Protein AF-A0A383BKT3-F1 (afdb_monomer)

Solvent-accessible surface area (backbone atoms only — not comparable to full-atom values): 8960 Å² total; per-residue (Å²): 71,68,54,2,50,54,56,40,49,58,47,40,41,50,75,77,66,47,74,35,75,92,31,66,68,59,43,48,51,52,50,46,55,51,48,43,38,51,48,29,41,54,40,47,46,27,44,77,72,67,66,41,50,72,64,59,39,36,56,52,48,37,77,72,51,81,51,56,65,73,58,39,47,56,52,52,56,48,42,73,78,39,74,64,60,56,34,42,33,44,56,27,21,52,52,54,51,52,52,49,53,50,45,46,68,75,41,49,91,75,50,52,72,67,61,53,50,47,62,62,54,76,74,48,87,52,61,67,68,60,52,52,51,54,52,51,52,52,52,35,58,74,75,56,69,79,74,80,86,77,81,87,83,81,84,85,135

Mean predicted aligned error: 6.1 Å

Radius of gyration: 20.83 Å; Cα contacts (8 Å, |Δi|>4): 124; chains: 1; bounding box: 43×23×81 Å

Sequence (157 aa):
FTEGWALYAERIAKTDMGLYDDDPLGDLGRLQAEMFRAVRLVVDTGLHAKRWSREQSIDYMVSKTGMTEAEVTREIERYVVWPGQATGYKTGQLAILNLRAMAEAELGEDFDLREFHELVLMNGAMPLALLGEEVSHWINRKIGREHSAQLTKGGSG

Nearest PDB structures (foldseek):
  3o0y-assembly1_A  TM=9.856E-01  e=2.261E-10  Colwellia psychrerythraea 34H
  3o0y-assembly2_B  TM=9.916E-01  e=7.693E-10  Colwellia psychrerythraea 34H
  3u24-assembly1_A  TM=9.462E-01  e=1.761E-03  Shewanella oneidensis MR-1

pLDDT: mean 91.67, std 13.22, range [40.06, 98.38]

Foldseek 3Di:
DVLLVVLLVLVCCVPVVVVCVVPVVVVVVNVLVVQLLVLLVVLLCCVPPVVHDLVNSLVSSCVGRVDDSVVSSVVSVVSNVP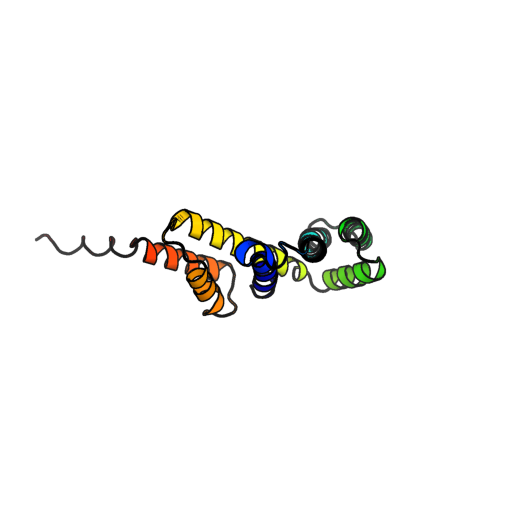RPPSNCNNVSNVLLVVLLVVLCVLCPVNDDPVVSVCQQPVVHDDDSVVSSVSSVVVSCVNVVVPPDPPPPPDDDD

InterPro domains:
  IPR010281 Protein of unknown function DUF885 [PF05960] (1-135)
  IPR010281 Protein of unknown function DUF885 [PTHR33361] (1-145)

Structure (mmCIF, N/CA/C/O backbone):
data_AF-A0A383BKT3-F1
#
_entry.id   AF-A0A383BKT3-F1
#
loop_
_atom_site.group_PDB
_atom_site.id
_atom_site.type_symbol
_atom_site.label_atom_id
_atom_site.label_alt_id
_atom_site.label_comp_id
_atom_site.label_asym_id
_atom_site.label_entity_id
_atom_site.label_seq_id
_atom_site.pdbx_PDB_ins_code
_atom_site.Cartn_x
_atom_site.Cartn_y
_atom_site.Cartn_z
_atom_site.occupancy
_atom_site.B_iso_or_equiv
_atom_site.auth_seq_id
_atom_site.auth_comp_id
_atom_site.auth_asym_id
_atom_site.auth_atom_id
_atom_site.pdbx_PDB_model_num
ATOM 1 N N . PHE A 1 1 ? 3.801 5.820 3.402 1.00 89.12 1 PHE A N 1
ATOM 2 C CA . PHE A 1 1 ? 2.459 6.175 3.894 1.00 89.12 1 PHE A CA 1
ATOM 3 C C . PHE A 1 1 ? 1.560 6.628 2.754 1.00 89.12 1 PHE A C 1
ATOM 5 O O . PHE A 1 1 ? 0.731 5.834 2.345 1.00 89.12 1 PHE A O 1
ATOM 12 N N . THR A 1 2 ? 1.774 7.817 2.175 1.00 92.31 2 THR A N 1
ATOM 13 C CA . THR A 1 2 ? 0.863 8.451 1.197 1.00 92.31 2 THR A CA 1
ATOM 14 C C . THR A 1 2 ? 0.455 7.540 0.038 1.00 92.31 2 THR A C 1
ATOM 16 O O . THR A 1 2 ? -0.728 7.306 -0.177 1.00 92.31 2 THR A O 1
ATOM 19 N N . GLU A 1 3 ? 1.431 6.949 -0.652 1.00 93.69 3 GLU A N 1
ATOM 20 C CA . GLU A 1 3 ? 1.168 6.045 -1.781 1.00 93.69 3 GLU A CA 1
ATOM 21 C C . GLU A 1 3 ? 0.479 4.739 -1.360 1.00 93.69 3 GLU A C 1
ATOM 23 O O . GLU A 1 3 ? -0.325 4.173 -2.097 1.00 93.69 3 GLU A O 1
ATOM 28 N N . GLY A 1 4 ? 0.770 4.270 -0.146 1.00 94.31 4 GLY A N 1
ATOM 29 C CA . GLY A 1 4 ? 0.115 3.103 0.436 1.00 94.31 4 GLY A CA 1
ATOM 30 C C . GLY A 1 4 ? -1.342 3.368 0.794 1.00 94.31 4 GLY A C 1
ATOM 31 O O . GLY A 1 4 ? -2.182 2.505 0.560 1.00 94.31 4 GLY A O 1
ATOM 32 N N . TRP A 1 5 ? -1.642 4.564 1.310 1.00 96.38 5 TRP A N 1
ATOM 33 C CA . TRP A 1 5 ? -3.008 5.002 1.582 1.00 96.38 5 TRP A CA 1
ATOM 34 C C . TRP A 1 5 ? -3.833 5.092 0.296 1.00 96.38 5 TRP A C 1
ATOM 36 O O . TRP A 1 5 ? -4.935 4.558 0.253 1.00 96.38 5 TRP A O 1
ATOM 46 N N . ALA A 1 6 ? -3.288 5.689 -0.769 1.00 95.00 6 ALA A N 1
ATOM 47 C CA . ALA A 1 6 ? -3.981 5.774 -2.055 1.00 95.00 6 ALA A CA 1
ATOM 48 C C . ALA A 1 6 ? -4.359 4.380 -2.593 1.00 95.00 6 ALA A C 1
ATOM 50 O O . ALA A 1 6 ? -5.520 4.128 -2.910 1.00 95.00 6 ALA A O 1
ATOM 51 N N . LEU A 1 7 ? -3.411 3.438 -2.588 1.00 95.31 7 LEU A N 1
ATOM 52 C CA . LEU A 1 7 ? -3.658 2.067 -3.046 1.00 95.31 7 LEU A CA 1
ATOM 53 C C . LEU A 1 7 ? -4.601 1.294 -2.098 1.00 95.31 7 LEU A C 1
ATOM 55 O O . LEU A 1 7 ? -5.343 0.406 -2.516 1.00 95.31 7 LEU A O 1
ATOM 59 N N . TYR A 1 8 ? -4.592 1.611 -0.801 1.00 96.94 8 TYR A N 1
ATOM 60 C CA . TYR A 1 8 ? -5.547 1.070 0.171 1.00 96.94 8 TYR A CA 1
ATOM 61 C C . TYR A 1 8 ? -6.969 1.584 -0.099 1.00 96.94 8 TYR A C 1
ATOM 63 O O . TYR A 1 8 ? -7.906 0.788 -0.097 1.00 96.94 8 TYR A O 1
ATOM 71 N N . ALA A 1 9 ? -7.122 2.868 -0.428 1.00 95.81 9 ALA A N 1
ATOM 72 C CA .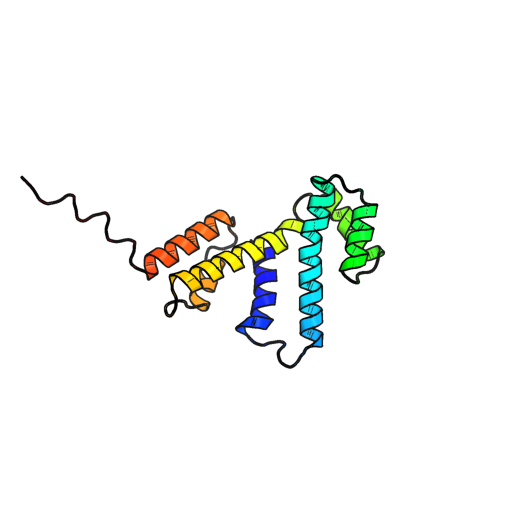 ALA A 1 9 ? -8.401 3.464 -0.803 1.00 95.81 9 ALA A CA 1
ATOM 73 C C . ALA A 1 9 ? -8.984 2.849 -2.089 1.00 95.81 9 ALA A C 1
ATOM 75 O O . ALA A 1 9 ? -10.186 2.599 -2.148 1.00 95.81 9 ALA A O 1
ATOM 76 N N . GLU A 1 10 ? -8.149 2.508 -3.081 1.00 94.88 10 GLU A N 1
ATOM 77 C CA . GLU A 1 10 ? -8.598 1.758 -4.269 1.00 94.88 10 GLU A CA 1
ATOM 78 C C . GLU A 1 10 ? -9.228 0.406 -3.889 1.00 94.88 10 GLU A C 1
ATOM 80 O O . GLU A 1 10 ? -10.236 0.006 -4.471 1.00 94.88 10 GLU A O 1
ATOM 85 N N . ARG A 1 11 ? -8.675 -0.293 -2.886 1.00 94.12 11 ARG A N 1
ATOM 86 C CA . ARG A 1 11 ? -9.268 -1.539 -2.374 1.00 94.12 11 ARG A CA 1
ATOM 87 C C . ARG A 1 11 ? -10.595 -1.272 -1.668 1.00 94.12 11 ARG A C 1
ATOM 89 O O . ARG A 1 11 ? -11.542 -1.992 -1.953 1.00 94.12 11 ARG A O 1
ATOM 96 N N . ILE A 1 12 ? -10.675 -0.249 -0.812 1.00 95.88 12 ILE A N 1
ATOM 97 C CA . ILE A 1 12 ? -11.912 0.128 -0.097 1.00 95.88 12 ILE A CA 1
ATOM 98 C C . ILE A 1 12 ? -13.058 0.370 -1.074 1.00 95.88 12 ILE A C 1
ATOM 100 O O . ILE A 1 12 ? -14.156 -0.144 -0.864 1.00 95.88 12 ILE A O 1
ATOM 104 N N . ALA A 1 13 ? -12.790 1.107 -2.158 1.00 94.88 13 ALA A N 1
ATOM 105 C CA . ALA A 1 13 ? -13.774 1.359 -3.205 1.00 94.88 13 ALA A CA 1
ATOM 106 C C . ALA A 1 13 ? -14.417 0.050 -3.691 1.00 94.88 13 ALA A C 1
ATOM 108 O O . ALA A 1 13 ? -15.635 -0.017 -3.843 1.00 94.88 13 ALA A O 1
ATOM 109 N N . LYS A 1 14 ? -13.622 -1.016 -3.855 1.00 94.75 14 LYS A N 1
ATOM 110 C CA . LYS A 1 14 ? -14.144 -2.342 -4.193 1.00 94.75 14 LYS A CA 1
ATOM 111 C C . LYS A 1 14 ? -14.789 -3.063 -3.007 1.00 94.75 14 LYS A C 1
ATOM 113 O O . LYS A 1 14 ? -15.892 -3.568 -3.160 1.00 94.75 14 LYS A O 1
ATOM 118 N N . THR A 1 15 ? -14.100 -3.187 -1.874 1.00 93.44 15 THR A N 1
ATOM 119 C CA . THR A 1 15 ? -14.471 -4.147 -0.819 1.00 93.44 15 THR A CA 1
ATOM 120 C C . THR A 1 15 ? -15.502 -3.634 0.170 1.00 93.44 15 THR A C 1
ATOM 122 O O . THR A 1 15 ? -16.303 -4.421 0.656 1.00 93.44 15 THR A O 1
ATOM 125 N N . ASP A 1 16 ? -15.461 -2.346 0.495 1.00 93.81 16 ASP A N 1
ATOM 126 C CA . ASP A 1 16 ? -16.266 -1.767 1.575 1.00 93.81 16 ASP A CA 1
ATOM 127 C C . ASP A 1 16 ? -17.392 -0.877 1.035 1.00 93.81 16 ASP A C 1
ATOM 129 O O . ASP A 1 16 ? -18.401 -0.674 1.704 1.00 93.81 16 ASP A O 1
ATOM 133 N N . MET A 1 17 ? -17.225 -0.343 -0.179 1.00 95.38 17 MET A N 1
ATOM 134 C CA . MET A 1 17 ? -18.191 0.562 -0.807 1.00 95.38 17 MET A CA 1
ATOM 135 C C . MET A 1 17 ? -18.948 -0.059 -1.991 1.00 95.38 17 MET A C 1
ATOM 137 O O . MET A 1 17 ? -19.923 0.532 -2.446 1.00 95.38 17 MET A O 1
ATOM 141 N N . GLY A 1 18 ? -18.495 -1.204 -2.519 1.00 95.56 18 GLY A N 1
ATOM 142 C CA . GLY A 1 18 ? -19.157 -1.900 -3.630 1.00 95.56 18 GLY A CA 1
ATOM 143 C C . GLY A 1 18 ? -19.145 -1.152 -4.971 1.00 95.56 18 GLY A C 1
ATOM 144 O O . GLY A 1 18 ? -19.981 -1.423 -5.828 1.00 95.56 18 GLY A O 1
ATOM 145 N N . LEU A 1 19 ? -18.207 -0.215 -5.201 1.00 95.69 19 LEU A N 1
ATOM 146 C CA . LEU A 1 19 ? -18.212 0.658 -6.396 1.00 95.69 19 LEU A CA 1
ATOM 147 C C . LEU A 1 19 ? -18.131 -0.096 -7.729 1.00 95.69 19 LEU A C 1
ATOM 149 O O . LEU A 1 19 ? -18.488 0.464 -8.760 1.00 95.69 19 LEU A O 1
ATOM 153 N N . TYR A 1 20 ? -17.644 -1.335 -7.712 1.00 96.12 20 TYR A N 1
ATOM 154 C CA . TYR A 1 20 ? -17.462 -2.156 -8.908 1.00 96.12 20 TYR A CA 1
ATOM 155 C C . TYR A 1 20 ? -18.305 -3.436 -8.876 1.00 96.12 20 TYR A C 1
ATOM 157 O O . TYR A 1 20 ? -17.920 -4.436 -9.480 1.00 96.12 20 TYR A O 1
ATOM 165 N N . ASP A 1 21 ? -19.392 -3.483 -8.105 1.00 95.25 21 ASP A N 1
ATOM 166 C CA . ASP A 1 21 ? -20.211 -4.701 -8.009 1.00 95.25 21 ASP A CA 1
ATOM 167 C C . ASP A 1 21 ? -20.968 -4.993 -9.311 1.00 95.25 21 ASP A C 1
ATOM 169 O O . ASP A 1 21 ? -21.031 -6.147 -9.731 1.00 95.25 21 ASP A O 1
ATOM 173 N N . ASP A 1 22 ?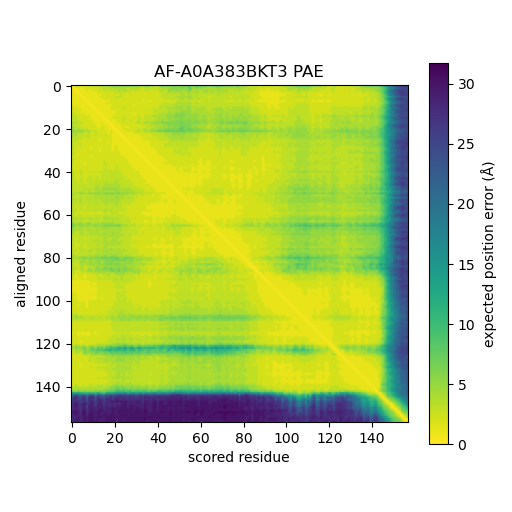 -21.395 -3.943 -10.015 1.00 96.69 22 ASP A N 1
ATOM 174 C CA . ASP A 1 22 ? -22.027 -4.029 -11.338 1.00 96.69 22 ASP A CA 1
ATOM 175 C C . ASP A 1 22 ? -21.074 -3.654 -12.497 1.00 96.69 22 ASP A C 1
ATOM 177 O O . ASP A 1 22 ? -21.497 -3.567 -13.651 1.00 96.69 22 ASP A O 1
ATOM 181 N N . ASP A 1 23 ? -19.781 -3.436 -12.217 1.00 96.50 23 ASP A N 1
ATOM 182 C CA . ASP A 1 23 ? -18.767 -3.040 -13.210 1.00 96.50 23 ASP A CA 1
ATOM 183 C C . ASP A 1 23 ? -17.519 -3.949 -13.174 1.00 96.50 23 ASP A C 1
ATOM 185 O O . ASP A 1 23 ? -16.460 -3.574 -12.653 1.00 96.50 23 ASP A O 1
ATOM 189 N N . PRO A 1 24 ? -17.603 -5.163 -13.751 1.00 95.38 24 PRO A N 1
ATOM 190 C CA . PRO A 1 24 ? -16.485 -6.104 -13.762 1.00 95.38 24 PRO A CA 1
ATOM 191 C C . PRO A 1 24 ? -15.286 -5.618 -14.591 1.00 95.38 24 PRO A C 1
ATOM 193 O O . PRO A 1 24 ? -14.153 -6.016 -14.318 1.00 95.38 24 PRO A O 1
ATOM 196 N N . LEU A 1 25 ? -15.502 -4.766 -15.602 1.00 96.81 25 LEU A N 1
ATOM 197 C CA . LEU A 1 25 ? -14.408 -4.203 -16.399 1.00 96.81 25 LEU A CA 1
ATOM 198 C C . LEU A 1 25 ? -13.667 -3.108 -15.625 1.00 96.81 25 LEU A C 1
ATOM 200 O O . LEU A 1 25 ? -12.437 -3.051 -15.683 1.00 96.81 25 LEU A O 1
ATOM 204 N N . GLY A 1 26 ? -14.386 -2.293 -14.853 1.00 95.81 26 GLY A N 1
ATOM 205 C CA . GLY A 1 26 ? -13.785 -1.367 -13.899 1.00 95.81 26 GLY A CA 1
ATOM 206 C C . GLY A 1 26 ? -12.949 -2.087 -12.838 1.00 95.81 26 GLY A C 1
ATOM 207 O O . GLY A 1 26 ? -11.798 -1.702 -12.607 1.00 95.81 26 GLY A O 1
ATOM 208 N N . ASP A 1 27 ? -13.459 -3.182 -12.254 1.00 96.06 27 ASP A N 1
ATOM 209 C CA . ASP A 1 27 ? -12.689 -3.971 -11.275 1.00 96.06 27 ASP A CA 1
ATOM 210 C C . ASP A 1 27 ? -11.447 -4.615 -11.908 1.00 96.06 27 ASP A C 1
ATOM 212 O O . ASP A 1 27 ? -10.380 -4.652 -11.293 1.00 96.06 27 ASP A O 1
ATOM 216 N N . LEU A 1 28 ? -11.534 -5.056 -13.168 1.00 95.12 28 LEU A N 1
ATOM 217 C CA . LEU A 1 28 ? -10.368 -5.538 -13.911 1.00 95.12 28 LEU A CA 1
ATOM 218 C C . LEU A 1 28 ? -9.298 -4.445 -14.057 1.00 95.12 28 LEU A C 1
ATOM 220 O O . LEU A 1 28 ? -8.116 -4.719 -13.846 1.00 95.12 28 LEU A O 1
ATOM 224 N N . GLY A 1 29 ? -9.695 -3.206 -14.358 1.00 94.75 29 GLY A N 1
ATOM 225 C CA . GLY A 1 29 ? -8.784 -2.058 -14.398 1.00 94.75 29 GLY A CA 1
ATOM 226 C C . GLY A 1 29 ? -8.119 -1.788 -13.043 1.00 94.75 29 GLY A C 1
ATOM 227 O O . GLY A 1 29 ? -6.900 -1.603 -12.974 1.00 94.75 29 GLY A O 1
ATOM 228 N N . ARG A 1 30 ? -8.887 -1.855 -11.947 1.00 95.19 30 ARG A N 1
ATOM 229 C CA . ARG A 1 30 ? -8.362 -1.750 -10.574 1.00 95.19 30 ARG A CA 1
ATOM 230 C C . ARG A 1 30 ? -7.351 -2.862 -10.268 1.00 95.19 30 ARG A C 1
ATOM 232 O O . ARG A 1 30 ? -6.277 -2.593 -9.731 1.00 95.19 30 ARG A O 1
ATOM 239 N N . LEU A 1 31 ? -7.653 -4.107 -10.638 1.00 94.44 31 LEU A N 1
ATOM 240 C CA . LEU A 1 31 ? -6.746 -5.247 -10.468 1.00 94.44 31 LEU A CA 1
ATOM 241 C C . LEU A 1 31 ? -5.470 -5.097 -11.306 1.00 94.44 31 LEU A C 1
ATOM 243 O O . LEU A 1 31 ? -4.381 -5.394 -10.814 1.00 94.44 31 LEU A O 1
ATOM 247 N N . GLN A 1 32 ? -5.570 -4.596 -12.539 1.00 94.56 32 GLN A N 1
ATOM 248 C CA . GLN A 1 32 ? -4.406 -4.300 -13.376 1.00 94.56 32 GLN A CA 1
ATOM 249 C C . GLN A 1 32 ? -3.523 -3.223 -12.729 1.00 94.56 32 GLN A C 1
ATOM 251 O O . GLN A 1 32 ? -2.298 -3.376 -12.656 1.00 94.56 32 GLN A O 1
ATOM 256 N N . ALA A 1 33 ? -4.136 -2.158 -12.204 1.00 93.56 33 ALA A N 1
ATOM 257 C CA . ALA A 1 33 ? -3.437 -1.110 -11.475 1.00 93.56 33 ALA A CA 1
ATOM 258 C C . ALA A 1 33 ? -2.727 -1.662 -10.228 1.00 93.56 33 ALA A C 1
ATOM 260 O O . ALA A 1 33 ? -1.555 -1.341 -10.009 1.00 93.56 33 ALA A O 1
ATOM 261 N N . GLU A 1 34 ? -3.388 -2.521 -9.451 1.00 94.19 34 GLU A N 1
ATOM 262 C CA . GLU A 1 34 ? -2.819 -3.179 -8.274 1.00 94.19 34 GLU A CA 1
ATOM 263 C C . GLU A 1 34 ? -1.658 -4.119 -8.643 1.00 94.19 34 GLU A C 1
ATOM 265 O O . GLU A 1 34 ? -0.598 -4.075 -8.009 1.00 94.19 34 GLU A O 1
ATOM 270 N N . MET A 1 35 ? -1.815 -4.914 -9.705 1.00 95.31 35 MET A N 1
ATOM 271 C CA . MET A 1 35 ? -0.782 -5.808 -10.228 1.00 95.31 35 MET A CA 1
ATOM 272 C C . MET A 1 35 ? 0.470 -5.035 -10.645 1.00 95.31 35 MET A C 1
ATOM 274 O O . MET A 1 35 ? 1.580 -5.438 -10.302 1.00 95.31 35 MET A O 1
ATOM 278 N N . PHE A 1 36 ? 0.317 -3.883 -11.299 1.00 95.56 36 PHE A N 1
ATOM 279 C CA . PHE A 1 36 ? 1.445 -3.017 -11.637 1.00 95.56 36 PHE A CA 1
ATOM 280 C C . PHE A 1 36 ? 2.235 -2.567 -10.394 1.00 95.56 36 PHE A C 1
ATOM 282 O O . PHE A 1 36 ? 3.466 -2.655 -10.378 1.00 95.56 36 PHE A O 1
ATOM 289 N N . ARG A 1 37 ? 1.558 -2.158 -9.307 1.00 96.19 37 ARG A N 1
ATOM 290 C CA . ARG A 1 37 ? 2.237 -1.776 -8.049 1.00 96.19 37 ARG A CA 1
ATOM 291 C C . ARG A 1 37 ? 2.847 -2.979 -7.322 1.00 96.19 37 ARG A C 1
ATOM 293 O O . ARG A 1 37 ? 3.835 -2.809 -6.614 1.00 96.19 37 ARG A O 1
ATOM 300 N N . ALA A 1 38 ? 2.311 -4.185 -7.500 1.00 95.81 38 ALA A N 1
ATOM 301 C CA . ALA A 1 38 ? 2.942 -5.405 -6.999 1.00 95.81 38 ALA A CA 1
ATOM 302 C C . ALA A 1 38 ? 4.219 -5.749 -7.787 1.00 95.81 38 ALA A C 1
ATOM 304 O O . ALA A 1 38 ? 5.256 -6.028 -7.188 1.00 95.81 38 ALA A O 1
ATOM 305 N N . VAL A 1 39 ? 4.183 -5.647 -9.119 1.00 97.19 39 VAL A N 1
ATOM 306 C CA . VAL A 1 39 ? 5.346 -5.870 -9.996 1.00 97.19 39 VAL A CA 1
ATOM 307 C C . VAL A 1 39 ? 6.475 -4.886 -9.688 1.00 97.19 39 VAL A C 1
ATOM 309 O O . VAL A 1 39 ? 7.637 -5.285 -9.714 1.00 97.19 39 VAL A O 1
ATOM 312 N N . ARG A 1 40 ? 6.157 -3.642 -9.300 1.00 96.81 40 ARG A N 1
ATOM 313 C CA . ARG A 1 40 ? 7.144 -2.658 -8.817 1.00 96.81 40 ARG A CA 1
ATOM 314 C C . ARG A 1 40 ? 8.027 -3.178 -7.680 1.00 96.81 40 ARG A C 1
ATOM 316 O O . ARG A 1 40 ? 9.221 -2.904 -7.692 1.00 96.81 40 ARG A O 1
ATOM 323 N N . LEU A 1 41 ? 7.481 -3.955 -6.736 1.00 95.88 41 LEU A N 1
ATOM 324 C CA . LEU A 1 41 ? 8.288 -4.578 -5.676 1.00 95.88 41 LEU A CA 1
ATOM 325 C C . LEU A 1 41 ? 9.319 -5.545 -6.255 1.00 95.88 41 LEU A C 1
ATOM 327 O O . LEU A 1 41 ? 10.475 -5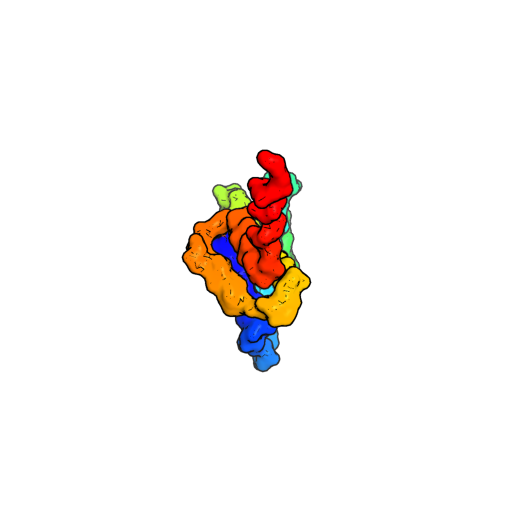.550 -5.833 1.00 95.88 41 LEU A O 1
ATOM 331 N N . VAL A 1 42 ? 8.891 -6.362 -7.217 1.00 97.44 42 VAL A N 1
ATOM 332 C CA . VAL A 1 42 ? 9.733 -7.390 -7.829 1.00 97.44 42 VAL A CA 1
ATOM 333 C C . VAL A 1 42 ? 10.850 -6.761 -8.649 1.00 97.44 42 VAL A C 1
ATOM 335 O O . VAL A 1 42 ? 11.998 -7.148 -8.472 1.00 97.44 42 VAL A O 1
ATOM 338 N N . VAL A 1 43 ? 10.549 -5.785 -9.509 1.00 97.62 43 VAL A N 1
ATOM 339 C CA . VAL A 1 43 ? 11.578 -5.197 -10.381 1.00 97.62 43 VAL A CA 1
ATOM 340 C C . VAL A 1 43 ? 12.542 -4.287 -9.626 1.00 97.62 43 VAL A C 1
ATOM 342 O O . VAL A 1 43 ? 13.733 -4.336 -9.905 1.00 97.62 43 VAL A O 1
ATOM 345 N N . ASP A 1 44 ? 12.083 -3.515 -8.634 1.00 97.50 44 ASP A N 1
ATOM 346 C CA . ASP A 1 44 ? 12.970 -2.645 -7.847 1.00 97.50 44 ASP A CA 1
ATOM 347 C C . ASP A 1 44 ? 13.950 -3.477 -7.003 1.00 97.50 44 ASP A C 1
ATOM 349 O O . ASP A 1 44 ? 15.165 -3.291 -7.077 1.00 97.50 44 ASP A O 1
ATOM 353 N N . THR A 1 45 ? 13.451 -4.494 -6.289 1.00 96.81 45 THR A N 1
ATOM 354 C CA . THR A 1 45 ? 14.326 -5.430 -5.559 1.00 96.81 45 THR A CA 1
ATOM 355 C C . THR A 1 45 ? 15.141 -6.322 -6.499 1.00 96.81 45 THR A C 1
ATOM 357 O O . THR A 1 45 ? 16.273 -6.690 -6.173 1.00 96.81 45 THR A O 1
ATOM 360 N N . GLY A 1 46 ? 14.603 -6.632 -7.680 1.00 97.44 46 GLY A N 1
ATOM 361 C CA . GLY A 1 46 ? 15.289 -7.295 -8.782 1.00 97.44 46 GLY A CA 1
ATOM 362 C C . GLY A 1 46 ? 16.565 -6.551 -9.160 1.00 97.44 46 GLY A C 1
ATOM 363 O O . GLY A 1 46 ? 17.659 -7.100 -9.027 1.00 97.44 46 GLY A O 1
ATOM 364 N N . LEU A 1 47 ? 16.421 -5.282 -9.545 1.00 97.00 47 LEU A N 1
ATOM 365 C CA . LEU A 1 47 ? 17.515 -4.381 -9.910 1.00 97.00 47 LEU A CA 1
ATOM 366 C C . LEU A 1 47 ? 18.520 -4.217 -8.762 1.00 97.00 47 LEU A C 1
ATOM 368 O O . LEU A 1 47 ? 19.713 -4.468 -8.931 1.00 97.00 47 LEU A O 1
ATOM 372 N N . HIS A 1 48 ? 18.037 -3.842 -7.576 1.00 97.44 48 HIS A N 1
ATOM 373 C CA . HIS A 1 48 ? 18.901 -3.278 -6.531 1.00 97.44 48 HIS A CA 1
ATOM 374 C C . HIS A 1 48 ? 19.411 -4.286 -5.500 1.00 97.44 48 HIS A C 1
ATOM 376 O O . HIS A 1 48 ? 20.405 -4.024 -4.826 1.00 97.44 48 HIS A O 1
ATOM 382 N N . ALA A 1 49 ? 18.777 -5.454 -5.379 1.00 96.75 49 ALA A N 1
ATOM 383 C CA . ALA A 1 49 ? 19.187 -6.496 -4.432 1.00 96.75 49 ALA A CA 1
ATOM 384 C C . ALA A 1 49 ? 19.502 -7.837 -5.108 1.00 96.75 49 ALA A C 1
ATOM 386 O O . ALA A 1 49 ? 20.404 -8.553 -4.667 1.00 96.75 49 ALA A O 1
ATOM 387 N N . LYS A 1 50 ? 18.778 -8.198 -6.174 1.00 97.31 50 LYS A N 1
ATOM 388 C CA . LYS A 1 50 ? 18.970 -9.465 -6.903 1.00 97.31 50 LYS A CA 1
ATOM 389 C C . LYS A 1 50 ? 19.857 -9.334 -8.141 1.00 97.31 50 LYS A C 1
ATOM 391 O O . LYS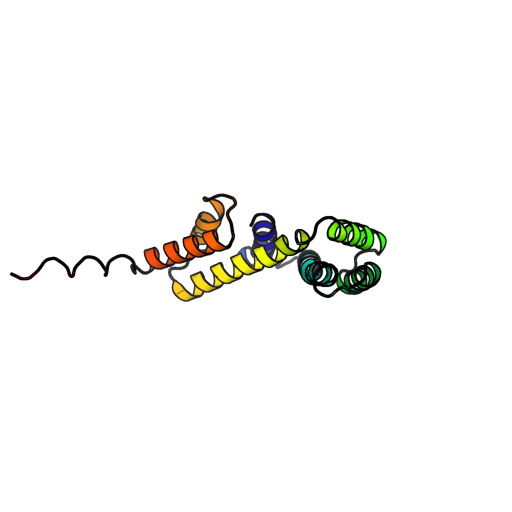 A 1 50 ? 20.125 -10.349 -8.779 1.00 97.31 50 LYS A O 1
ATOM 396 N N . ARG A 1 51 ? 20.365 -8.128 -8.423 1.00 96.50 51 ARG A N 1
ATOM 397 C CA . ARG A 1 51 ? 21.281 -7.821 -9.534 1.00 96.50 51 ARG A CA 1
ATOM 398 C C . ARG A 1 51 ? 20.707 -8.182 -10.907 1.00 96.50 51 ARG A C 1
ATOM 400 O O . ARG A 1 51 ? 21.443 -8.638 -11.780 1.00 96.50 51 ARG A O 1
ATOM 407 N N . TRP A 1 52 ? 19.399 -8.016 -11.089 1.00 98.38 52 TRP A N 1
ATOM 408 C CA . TRP A 1 52 ? 18.790 -8.115 -12.412 1.00 98.38 52 TRP A CA 1
ATOM 409 C C . TRP A 1 52 ? 19.324 -7.009 -13.317 1.00 98.38 52 TRP A C 1
ATOM 411 O O . TRP A 1 52 ? 19.567 -5.888 -12.866 1.00 98.38 52 TRP A O 1
ATOM 421 N N . SER A 1 53 ? 19.480 -7.315 -14.602 1.00 98.06 53 SER A N 1
ATOM 422 C CA . SER A 1 53 ? 19.732 -6.284 -15.601 1.00 98.06 53 SER A CA 1
ATOM 423 C C . SER A 1 53 ? 18.481 -5.430 -15.835 1.00 98.06 53 SER A C 1
ATOM 425 O O . SER A 1 53 ? 17.353 -5.789 -15.463 1.00 98.06 53 SER A O 1
ATOM 427 N N . ARG A 1 54 ? 18.685 -4.289 -16.498 1.00 97.06 54 ARG A N 1
ATOM 428 C CA . ARG A 1 54 ? 17.598 -3.438 -16.991 1.00 97.06 54 ARG A CA 1
ATOM 429 C C . ARG A 1 54 ? 16.653 -4.242 -17.887 1.00 97.06 54 ARG A C 1
ATOM 431 O O . ARG A 1 54 ? 15.445 -4.197 -17.690 1.00 97.06 54 ARG A O 1
ATOM 438 N N . GLU A 1 55 ? 17.205 -5.024 -18.807 1.00 97.94 55 GLU A N 1
ATOM 439 C CA . GLU A 1 55 ? 16.465 -5.815 -19.795 1.00 97.94 55 GLU A CA 1
ATOM 440 C C . GLU A 1 55 ? 15.640 -6.915 -19.118 1.00 97.94 55 GLU A C 1
ATOM 442 O O . GLU A 1 55 ? 14.446 -7.014 -19.372 1.00 97.94 55 GLU A O 1
ATOM 447 N N . GLN A 1 56 ? 16.213 -7.645 -18.151 1.00 98.25 56 GLN A N 1
ATOM 448 C CA . GLN A 1 56 ? 15.468 -8.639 -17.364 1.00 98.25 56 GLN A CA 1
ATOM 449 C C . GLN A 1 56 ? 14.265 -8.020 -16.640 1.00 98.25 56 GLN A C 1
ATOM 451 O O . GLN A 1 56 ? 13.205 -8.637 -16.531 1.00 98.25 56 GLN A O 1
ATOM 456 N N . SER A 1 57 ? 14.426 -6.792 -16.143 1.00 98.06 57 SER A N 1
ATOM 457 C CA . SER A 1 57 ? 13.364 -6.069 -15.444 1.00 98.06 57 SER A CA 1
ATOM 458 C C . SER A 1 57 ? 12.267 -5.589 -16.401 1.00 98.06 57 SER A C 1
ATOM 460 O O . SER A 1 57 ? 11.087 -5.650 -16.046 1.00 98.06 57 SER A O 1
ATOM 462 N N . ILE A 1 58 ? 12.639 -5.163 -17.615 1.00 98.06 58 ILE A N 1
ATOM 463 C CA . ILE A 1 58 ? 11.698 -4.803 -18.687 1.00 98.06 58 ILE A CA 1
ATOM 464 C C . ILE A 1 58 ? 10.896 -6.034 -19.110 1.00 98.06 58 ILE A C 1
ATOM 466 O O . ILE A 1 58 ? 9.667 -6.003 -19.043 1.00 98.06 58 ILE A O 1
ATOM 470 N N . ASP A 1 59 ? 11.575 -7.129 -19.452 1.00 98.00 59 ASP A N 1
ATOM 471 C CA . ASP A 1 59 ? 10.943 -8.375 -19.897 1.00 98.00 59 ASP A CA 1
ATOM 472 C C . ASP A 1 59 ? 9.957 -8.899 -18.849 1.00 98.00 59 ASP A C 1
ATOM 474 O O . ASP A 1 59 ? 8.814 -9.256 -19.159 1.00 98.00 59 ASP A O 1
ATOM 478 N N . TYR A 1 60 ? 10.371 -8.888 -17.576 1.00 98.19 60 TYR A N 1
ATOM 479 C CA . TYR A 1 60 ? 9.504 -9.286 -16.478 1.00 98.19 60 TYR A CA 1
ATOM 480 C C . TYR A 1 60 ? 8.256 -8.405 -16.414 1.00 98.19 60 TYR A C 1
ATOM 482 O O . TYR A 1 60 ? 7.145 -8.934 -16.418 1.00 98.19 60 TYR A O 1
ATOM 490 N N . MET A 1 61 ? 8.408 -7.079 -16.374 1.00 97.81 61 MET A N 1
ATOM 491 C CA . MET A 1 61 ? 7.269 -6.180 -16.205 1.00 97.81 61 MET A CA 1
ATOM 492 C C . MET A 1 61 ? 6.314 -6.221 -17.408 1.00 97.81 61 MET A C 1
ATOM 494 O O . MET A 1 61 ? 5.110 -6.337 -17.186 1.00 97.81 61 MET A O 1
ATOM 498 N N . VAL A 1 62 ? 6.816 -6.250 -18.651 1.00 97.38 62 VAL A N 1
ATOM 499 C CA . VAL A 1 62 ? 5.985 -6.416 -19.863 1.00 97.38 62 VAL A CA 1
ATOM 500 C C . VAL A 1 62 ? 5.151 -7.696 -19.783 1.00 97.38 62 VAL A C 1
ATOM 502 O O . VAL A 1 62 ? 3.940 -7.664 -20.001 1.00 97.38 62 VAL A O 1
ATOM 505 N N . SER A 1 63 ? 5.765 -8.817 -19.385 1.00 96.69 63 SER A N 1
ATOM 506 C CA . SER A 1 63 ? 5.075 -10.113 -19.298 1.00 96.69 63 SER A CA 1
ATOM 507 C C . SER A 1 63 ? 3.974 -10.177 -18.232 1.00 96.69 63 SER A C 1
ATOM 509 O O . SER A 1 63 ? 3.184 -11.124 -18.222 1.00 96.69 63 SER A O 1
ATOM 511 N N . LYS A 1 64 ? 3.939 -9.216 -17.297 1.00 96.44 64 LYS A N 1
ATOM 512 C CA . LYS A 1 64 ? 3.023 -9.231 -16.151 1.00 96.44 64 LYS A CA 1
ATOM 513 C C . LYS A 1 64 ? 1.952 -8.162 -16.205 1.00 96.44 64 LYS A C 1
ATOM 515 O O . LYS A 1 64 ? 0.888 -8.410 -15.666 1.00 96.44 64 LYS A O 1
ATOM 520 N N . THR A 1 65 ? 2.197 -6.995 -16.793 1.00 92.94 65 THR A N 1
ATOM 521 C CA . THR A 1 65 ? 1.313 -5.832 -16.586 1.00 92.94 65 THR A CA 1
ATOM 522 C C . THR A 1 65 ? 0.380 -5.528 -17.755 1.00 92.94 65 THR A C 1
ATOM 524 O O . THR A 1 65 ? -0.569 -4.760 -17.587 1.00 92.94 65 THR A O 1
ATOM 527 N N . GLY A 1 66 ? 0.639 -6.102 -18.934 1.00 90.81 66 GLY A N 1
ATOM 528 C CA . GLY A 1 66 ? -0.066 -5.740 -20.169 1.00 90.81 66 GLY A CA 1
ATOM 529 C C . GLY A 1 66 ? 0.259 -4.325 -20.667 1.00 90.81 66 GLY A C 1
ATOM 530 O O . GLY A 1 66 ? -0.438 -3.814 -21.537 1.00 90.81 66 GLY A O 1
ATOM 531 N N . MET A 1 67 ? 1.289 -3.683 -20.104 1.00 94.69 67 MET A N 1
ATOM 532 C CA . MET A 1 67 ? 1.788 -2.381 -20.548 1.00 94.69 67 MET A CA 1
ATOM 533 C C . MET A 1 67 ? 2.670 -2.532 -21.786 1.00 94.69 67 MET A C 1
ATOM 535 O O . MET A 1 67 ? 3.268 -3.585 -22.020 1.00 94.69 67 MET A O 1
ATOM 539 N N . THR A 1 68 ? 2.795 -1.456 -22.559 1.00 96.56 68 THR A N 1
ATOM 540 C CA . THR A 1 68 ? 3.698 -1.438 -23.712 1.00 96.56 68 THR A CA 1
ATOM 541 C C . THR A 1 68 ? 5.158 -1.431 -23.264 1.00 96.56 68 THR A C 1
ATOM 543 O O . THR A 1 68 ? 5.501 -0.884 -22.213 1.00 96.56 68 THR A O 1
ATOM 546 N N . GLU A 1 69 ? 6.047 -1.978 -24.094 1.00 97.06 69 GLU A N 1
ATOM 547 C CA . GLU A 1 69 ? 7.491 -1.963 -23.832 1.00 97.06 69 GLU A CA 1
ATOM 548 C C . GLU A 1 69 ? 8.001 -0.537 -23.584 1.00 97.06 69 GLU A C 1
ATOM 550 O O . GLU A 1 69 ? 8.706 -0.297 -22.611 1.00 97.06 69 GLU A O 1
ATOM 555 N N . ALA A 1 70 ? 7.549 0.440 -24.376 1.00 97.69 70 ALA A N 1
ATOM 556 C CA . ALA A 1 70 ? 7.949 1.835 -24.222 1.00 97.69 70 ALA A CA 1
ATOM 557 C C . ALA A 1 70 ? 7.539 2.446 -22.866 1.00 97.69 70 ALA A C 1
ATOM 559 O O . ALA A 1 70 ? 8.273 3.266 -22.316 1.00 97.69 70 ALA A O 1
ATOM 560 N N . GLU A 1 71 ? 6.374 2.084 -22.319 1.00 96.44 71 GLU A N 1
ATOM 561 C CA . GLU A 1 71 ? 5.957 2.520 -20.980 1.00 96.44 71 GLU A CA 1
ATOM 562 C C . GLU A 1 71 ? 6.781 1.845 -19.890 1.00 96.44 71 GLU A C 1
ATOM 564 O O . GLU A 1 71 ? 7.265 2.519 -18.979 1.00 96.44 71 GLU A O 1
ATOM 569 N N . VAL A 1 72 ? 6.983 0.532 -20.011 1.00 97.44 72 VAL A N 1
ATOM 570 C CA . VAL A 1 72 ? 7.780 -0.249 -19.064 1.00 97.44 72 VAL A CA 1
ATOM 571 C C . VAL A 1 72 ? 9.223 0.238 -19.032 1.00 97.44 72 VAL A C 1
ATOM 573 O O . VAL A 1 72 ? 9.767 0.443 -17.952 1.00 97.44 72 VAL A O 1
ATOM 576 N N . THR A 1 73 ? 9.842 0.488 -20.185 1.00 97.75 73 THR A N 1
ATOM 577 C CA . THR A 1 73 ? 11.208 1.009 -20.264 1.00 97.75 73 THR A CA 1
ATOM 578 C C . THR A 1 73 ? 11.363 2.307 -19.475 1.00 97.75 73 THR A C 1
ATOM 580 O O . THR A 1 73 ? 12.282 2.408 -18.663 1.00 97.75 73 THR A O 1
ATOM 583 N N . ARG A 1 74 ? 10.439 3.265 -19.638 1.00 97.25 74 ARG A N 1
ATOM 584 C CA . ARG A 1 74 ? 10.465 4.534 -18.888 1.00 97.25 74 ARG A CA 1
ATOM 585 C C . ARG A 1 74 ? 10.355 4.311 -17.379 1.00 97.25 74 ARG A C 1
ATOM 587 O O . ARG A 1 74 ? 11.041 4.973 -16.603 1.00 97.25 74 ARG A O 1
ATOM 594 N N . GLU A 1 75 ? 9.504 3.380 -16.955 1.00 96.88 75 GLU A N 1
ATOM 595 C CA . GLU A 1 75 ? 9.351 3.029 -15.543 1.00 96.88 75 GLU A CA 1
ATOM 596 C C . GLU A 1 75 ? 10.618 2.378 -14.972 1.00 96.88 75 GLU A C 1
ATOM 598 O O . GLU A 1 75 ? 11.097 2.809 -13.925 1.00 96.88 75 GLU A O 1
ATOM 603 N N . ILE A 1 76 ? 11.202 1.402 -15.673 1.00 97.50 76 ILE A N 1
ATOM 604 C CA . ILE A 1 76 ? 12.435 0.729 -15.244 1.00 97.50 76 ILE A CA 1
ATOM 605 C C . ILE A 1 76 ? 13.598 1.718 -15.153 1.00 97.50 76 ILE A C 1
ATOM 607 O O . ILE A 1 76 ? 14.310 1.728 -14.151 1.00 97.50 76 ILE A O 1
ATOM 611 N N . GLU A 1 77 ? 13.777 2.588 -16.146 1.00 96.31 77 GLU A N 1
ATOM 612 C CA . GLU A 1 77 ? 14.833 3.609 -16.125 1.00 96.31 77 GLU A CA 1
ATOM 613 C C . GLU A 1 77 ? 14.680 4.578 -14.951 1.00 96.31 77 GLU A C 1
ATOM 615 O O . GLU A 1 77 ? 15.670 4.955 -14.321 1.00 96.31 77 GLU A O 1
ATOM 620 N N . ARG A 1 78 ? 13.440 4.916 -14.583 1.00 96.75 78 ARG A N 1
ATOM 621 C CA . ARG A 1 78 ? 13.174 5.686 -13.368 1.00 96.75 78 ARG A CA 1
ATOM 622 C C . ARG A 1 78 ? 13.601 4.928 -12.108 1.00 96.75 78 ARG A C 1
ATOM 624 O O . ARG A 1 78 ? 14.193 5.533 -11.218 1.00 96.75 78 ARG A O 1
ATOM 631 N N . TYR A 1 79 ? 13.329 3.627 -12.017 1.00 96.12 79 TYR A N 1
ATOM 632 C CA . TYR A 1 79 ? 13.705 2.828 -10.842 1.00 96.12 79 TYR A CA 1
ATOM 633 C C . TYR A 1 79 ? 15.218 2.651 -10.717 1.00 96.12 79 TYR A C 1
ATOM 635 O O . TYR A 1 79 ? 15.725 2.564 -9.602 1.00 96.12 79 TYR A O 1
ATOM 643 N N . VAL A 1 80 ? 15.954 2.656 -11.834 1.00 94.19 80 VAL A N 1
ATOM 644 C CA . VAL A 1 80 ? 17.426 2.627 -11.830 1.00 94.19 80 VAL A CA 1
ATOM 645 C C . VAL A 1 80 ? 18.005 3.844 -11.101 1.00 94.19 80 VAL A C 1
ATOM 647 O O . VAL A 1 80 ? 18.946 3.689 -10.326 1.00 94.19 80 VAL A O 1
ATOM 650 N N . VAL A 1 81 ? 17.444 5.040 -11.311 1.00 94.81 81 VAL A N 1
ATOM 651 C CA . VAL A 1 81 ? 17.953 6.287 -10.704 1.00 94.81 81 VAL A CA 1
ATOM 652 C C . VAL A 1 81 ? 17.328 6.623 -9.347 1.00 94.81 81 VAL A C 1
ATOM 654 O O . VAL A 1 81 ? 17.867 7.460 -8.625 1.00 94.81 81 VAL A O 1
ATOM 657 N N . TRP A 1 82 ? 16.213 5.982 -8.981 1.00 93.38 82 TRP A N 1
ATOM 658 C CA . TRP A 1 82 ? 15.512 6.222 -7.716 1.00 93.38 82 TRP A CA 1
ATOM 659 C C . TRP A 1 82 ? 15.196 4.914 -6.968 1.00 93.38 82 TRP A C 1
ATOM 661 O O . TRP A 1 82 ? 14.033 4.502 -6.897 1.00 93.38 82 TRP A O 1
ATOM 671 N N . PRO A 1 83 ? 16.219 4.258 -6.389 1.00 93.19 83 PRO A N 1
ATOM 672 C CA . PRO A 1 83 ? 16.059 2.965 -5.730 1.00 93.19 83 PRO A CA 1
ATOM 673 C C . PRO A 1 83 ? 15.077 3.035 -4.557 1.00 93.19 83 PRO A C 1
ATOM 675 O O . PRO A 1 83 ? 15.126 3.954 -3.735 1.00 93.19 83 PRO A O 1
ATOM 678 N N . GLY A 1 84 ? 14.188 2.045 -4.464 1.00 89.31 84 GLY A N 1
ATOM 679 C CA . GLY A 1 84 ? 13.269 1.866 -3.342 1.00 89.31 84 GLY A CA 1
ATOM 680 C C . GLY A 1 84 ? 11.976 2.678 -3.432 1.00 89.31 84 GLY A C 1
ATOM 681 O O . GLY A 1 84 ? 10.995 2.307 -2.783 1.00 89.31 84 GLY A O 1
ATOM 682 N N . GLN A 1 85 ? 11.900 3.730 -4.258 1.00 91.75 85 GLN A N 1
ATOM 683 C CA . GLN A 1 85 ? 10.689 4.558 -4.375 1.00 91.75 85 GLN A CA 1
ATOM 684 C C . GLN A 1 85 ? 9.481 3.729 -4.826 1.00 91.75 85 GLN A C 1
ATOM 686 O O . GLN A 1 85 ? 8.399 3.823 -4.239 1.00 91.75 85 GLN A O 1
ATOM 691 N N . ALA A 1 86 ? 9.686 2.854 -5.812 1.00 88.19 86 ALA A N 1
ATOM 692 C CA . ALA A 1 86 ? 8.636 2.024 -6.390 1.00 88.19 86 ALA A CA 1
ATOM 693 C C . ALA A 1 86 ? 8.037 1.038 -5.370 1.00 88.19 86 ALA A C 1
ATOM 695 O O . ALA A 1 86 ? 6.875 0.639 -5.489 1.00 88.19 86 ALA A O 1
ATOM 696 N N . THR A 1 87 ? 8.796 0.686 -4.327 1.00 89.88 87 THR A N 1
ATOM 697 C CA . THR A 1 87 ? 8.351 -0.242 -3.280 1.00 89.88 87 THR A CA 1
ATOM 698 C C . THR A 1 87 ? 7.376 0.386 -2.285 1.00 89.88 87 THR A C 1
ATOM 700 O O . THR A 1 87 ? 6.583 -0.329 -1.665 1.00 89.88 87 THR A O 1
ATOM 703 N N . GLY A 1 88 ? 7.370 1.719 -2.158 1.00 88.19 88 GLY A N 1
ATOM 704 C CA . GLY A 1 88 ? 6.589 2.437 -1.147 1.00 88.19 88 GLY A CA 1
ATOM 705 C C . GLY A 1 88 ? 5.070 2.291 -1.297 1.00 88.19 88 GLY A C 1
ATOM 706 O O . GLY A 1 88 ? 4.349 2.348 -0.300 1.00 88.19 88 GLY A O 1
ATOM 707 N N . TYR A 1 89 ? 4.588 2.047 -2.520 1.00 93.38 89 TYR A N 1
ATOM 708 C CA . TYR A 1 89 ? 3.168 1.848 -2.828 1.00 93.38 89 TYR A CA 1
ATOM 709 C C . TYR A 1 89 ? 2.627 0.598 -2.131 1.00 93.38 89 TYR A C 1
ATOM 711 O O . TYR A 1 89 ? 1.799 0.673 -1.223 1.00 93.38 89 TYR A O 1
ATOM 719 N N . LYS A 1 90 ? 3.124 -0.577 -2.534 1.00 94.19 90 LYS A N 1
ATOM 720 C CA . LYS A 1 90 ? 2.566 -1.851 -2.079 1.00 94.19 90 LYS A CA 1
ATOM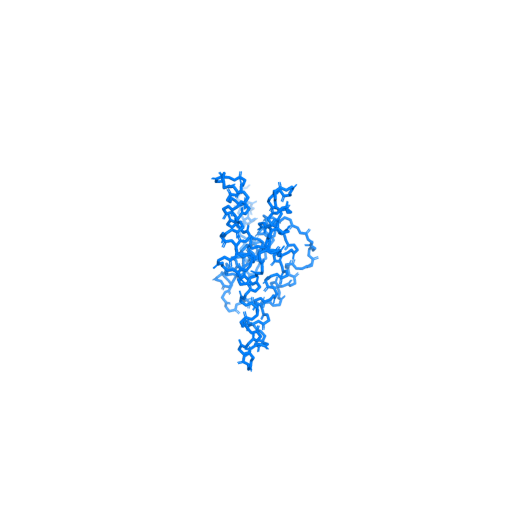 721 C C . LYS A 1 90 ? 2.992 -2.193 -0.652 1.00 94.19 90 LYS A C 1
ATOM 723 O O . LYS A 1 90 ? 2.175 -2.729 0.086 1.00 94.19 90 LYS A O 1
ATOM 728 N N . THR A 1 91 ? 4.203 -1.822 -0.220 1.00 94.69 91 THR A N 1
ATOM 729 C CA . THR A 1 91 ? 4.598 -1.982 1.195 1.00 94.69 91 THR A CA 1
ATOM 730 C C . THR A 1 91 ? 3.730 -1.133 2.123 1.00 94.69 91 THR A C 1
ATOM 732 O O . THR A 1 91 ? 3.267 -1.632 3.145 1.00 94.69 91 THR A O 1
ATOM 735 N N . GLY A 1 92 ? 3.435 0.116 1.744 1.00 95.94 92 GLY A N 1
ATOM 736 C CA . GLY A 1 92 ? 2.529 0.978 2.497 1.00 95.94 92 GLY A CA 1
ATOM 737 C C . GLY A 1 92 ? 1.106 0.426 2.559 1.00 95.94 92 GLY A C 1
ATOM 738 O O . GLY A 1 92 ? 0.523 0.388 3.638 1.00 95.94 92 GLY A O 1
ATOM 739 N N . GLN A 1 93 ? 0.568 -0.047 1.430 1.00 97.31 93 GLN A N 1
ATOM 740 C CA . GLN A 1 93 ? -0.765 -0.653 1.395 1.00 97.31 93 GLN A CA 1
ATOM 741 C C . GLN A 1 93 ? -0.835 -1.899 2.284 1.00 97.31 93 GLN A C 1
ATOM 743 O O . GLN A 1 93 ? -1.743 -2.015 3.100 1.00 97.31 93 GLN A O 1
ATOM 748 N N . LEU A 1 94 ? 0.128 -2.820 2.153 1.00 96.88 94 LEU A N 1
ATOM 749 C CA . LEU A 1 94 ? 0.172 -4.049 2.950 1.00 96.88 94 LEU A CA 1
ATOM 750 C C . LEU A 1 94 ? 0.285 -3.751 4.446 1.00 96.88 94 LEU A C 1
ATOM 752 O O . LEU A 1 94 ? -0.383 -4.403 5.239 1.00 96.88 94 LEU A O 1
ATOM 756 N N . ALA A 1 95 ? 1.072 -2.746 4.836 1.00 97.12 95 ALA A N 1
ATOM 757 C CA . ALA A 1 95 ? 1.157 -2.328 6.231 1.00 97.12 95 ALA A CA 1
ATOM 758 C C . ALA A 1 95 ? -0.207 -1.867 6.770 1.00 97.12 95 ALA A C 1
ATOM 760 O O . ALA A 1 95 ? -0.641 -2.356 7.807 1.00 97.12 95 ALA A O 1
ATOM 761 N N . ILE A 1 96 ? -0.918 -0.996 6.045 1.00 97.50 96 ILE A N 1
ATOM 762 C CA . ILE A 1 96 ? -2.249 -0.516 6.460 1.00 97.50 96 ILE A CA 1
ATOM 763 C C . ILE A 1 96 ? -3.259 -1.671 6.517 1.00 97.50 96 ILE A C 1
ATOM 765 O O . ILE A 1 96 ? -4.046 -1.755 7.455 1.00 97.50 96 ILE A O 1
ATOM 769 N N . LEU A 1 97 ? -3.213 -2.593 5.550 1.00 97.50 97 LEU A N 1
ATOM 770 C CA . LEU A 1 97 ? -4.067 -3.784 5.536 1.00 97.50 97 LEU A CA 1
ATOM 771 C C . LEU A 1 97 ? -3.815 -4.700 6.734 1.00 97.50 97 LEU A C 1
ATOM 773 O O . LEU A 1 97 ? -4.770 -5.163 7.348 1.00 97.50 97 LEU A O 1
ATOM 777 N N . ASN A 1 98 ? -2.549 -4.926 7.086 1.00 98.12 98 ASN A N 1
ATOM 778 C CA . ASN A 1 98 ? -2.184 -5.731 8.249 1.00 98.12 98 ASN A CA 1
ATOM 779 C C . ASN A 1 98 ? -2.644 -5.070 9.553 1.00 98.12 98 ASN A C 1
ATOM 781 O O . ASN A 1 98 ? -3.154 -5.754 10.434 1.00 98.12 98 ASN A O 1
ATOM 785 N N . LEU A 1 99 ? -2.511 -3.744 9.664 1.00 98.25 99 LEU A N 1
ATOM 786 C CA . LEU A 1 99 ? -2.995 -2.991 10.823 1.00 98.25 99 LEU A CA 1
ATOM 787 C C . LEU A 1 99 ? -4.521 -3.038 10.941 1.00 98.25 99 LEU A C 1
ATOM 789 O O . LEU A 1 99 ? -5.032 -3.228 12.042 1.00 98.25 99 LEU A O 1
ATOM 793 N N . ARG A 1 100 ? -5.245 -2.932 9.818 1.00 98.25 100 ARG A N 1
ATOM 794 C CA . ARG A 1 100 ? -6.701 -3.116 9.789 1.00 98.25 100 ARG A CA 1
ATOM 795 C C . ARG A 1 100 ? -7.089 -4.521 10.245 1.00 98.25 100 ARG A C 1
ATOM 797 O O . ARG A 1 100 ? -7.920 -4.644 11.129 1.00 98.25 100 ARG A O 1
ATOM 804 N N . ALA A 1 101 ? -6.464 -5.557 9.687 1.00 98.31 101 ALA A N 1
ATOM 805 C CA . ALA A 1 101 ? -6.763 -6.941 10.049 1.00 98.31 101 ALA A CA 1
ATOM 806 C C . ALA A 1 101 ? -6.480 -7.227 11.534 1.00 98.31 101 ALA A C 1
ATOM 808 O O . ALA A 1 101 ? -7.245 -7.926 12.189 1.00 98.31 101 ALA A O 1
ATOM 809 N N . MET A 1 102 ? -5.401 -6.657 12.081 1.00 98.19 102 MET A N 1
ATOM 810 C CA . MET A 1 102 ? -5.090 -6.729 13.510 1.00 98.19 102 MET A CA 1
ATOM 811 C C . MET A 1 102 ? -6.175 -6.054 14.359 1.00 98.19 102 MET A C 1
ATOM 813 O O . MET A 1 102 ? -6.619 -6.629 15.346 1.00 98.19 102 MET A O 1
ATOM 817 N N . ALA A 1 103 ? -6.623 -4.858 13.971 1.00 98.25 103 ALA A N 1
ATOM 818 C CA . ALA A 1 103 ? -7.692 -4.150 14.666 1.00 98.25 103 ALA A CA 1
ATOM 819 C C . ALA A 1 103 ? -9.036 -4.889 14.607 1.00 98.25 103 ALA A C 1
ATOM 821 O O . ALA A 1 103 ? -9.695 -5.016 15.633 1.00 98.25 103 ALA A O 1
ATOM 822 N N . GLU A 1 104 ? -9.417 -5.406 13.436 1.00 97.81 104 GLU A N 1
ATOM 823 C CA . GLU A 1 104 ? -10.618 -6.232 13.254 1.00 97.81 104 GLU A CA 1
ATOM 824 C C . GLU A 1 104 ? -10.570 -7.476 14.157 1.00 97.81 104 GLU A C 1
ATOM 826 O O . GLU A 1 104 ? -11.567 -7.822 14.787 1.00 97.81 104 GLU A O 1
ATOM 831 N N . ALA A 1 105 ? -9.404 -8.122 14.270 1.00 98.12 105 ALA A N 1
ATOM 832 C CA . ALA A 1 105 ? -9.225 -9.307 15.106 1.00 98.12 105 ALA A CA 1
ATOM 833 C C . ALA A 1 105 ? -9.270 -9.010 16.616 1.00 98.12 105 ALA A C 1
ATOM 835 O O . ALA A 1 105 ? -9.861 -9.783 17.365 1.00 98.12 105 ALA A O 1
ATOM 836 N N . GLU A 1 106 ? -8.645 -7.920 17.073 1.00 97.62 106 GLU A N 1
ATOM 837 C CA . GLU A 1 106 ? -8.573 -7.586 18.505 1.00 97.62 106 GLU A CA 1
ATOM 838 C C . GLU A 1 106 ? -9.854 -6.923 19.032 1.00 97.62 106 GLU A C 1
ATOM 840 O O . GLU A 1 106 ? -10.200 -7.123 20.195 1.00 97.62 106 GLU A O 1
ATOM 845 N N . LEU A 1 107 ? -10.547 -6.129 18.208 1.00 97.00 107 LEU A N 1
ATOM 846 C CA . LEU A 1 107 ? -11.746 -5.390 18.621 1.00 97.00 107 LEU A CA 1
ATOM 847 C C . LEU A 1 107 ? -13.051 -6.134 18.320 1.00 97.00 107 LEU A C 1
ATOM 849 O O . LEU A 1 107 ? -14.052 -5.879 18.983 1.00 97.00 107 LEU A O 1
ATOM 853 N N . GLY A 1 108 ? -13.066 -7.064 17.360 1.00 97.06 108 GLY A N 1
ATOM 854 C CA . GLY A 1 108 ? -14.262 -7.838 17.031 1.00 97.06 108 GLY A CA 1
ATOM 855 C C . GLY A 1 108 ? -15.456 -6.940 16.689 1.00 97.06 108 GLY A C 1
ATOM 856 O O . GLY A 1 108 ? -15.376 -6.117 15.781 1.00 97.06 108 GLY A O 1
ATOM 857 N N . GLU A 1 109 ? -16.562 -7.090 17.424 1.00 96.25 109 GLU A N 1
ATOM 858 C CA . GLU A 1 109 ? -17.781 -6.286 17.231 1.00 96.25 109 GLU A CA 1
ATOM 859 C C . GLU A 1 109 ? -17.591 -4.795 17.561 1.00 96.25 109 GLU A C 1
ATOM 861 O O . GLU A 1 109 ? -18.326 -3.962 17.036 1.00 96.25 109 GLU A O 1
ATOM 866 N N . ASP A 1 110 ? -16.583 -4.446 18.368 1.00 95.75 110 ASP A N 1
ATOM 867 C CA . ASP A 1 110 ? -16.264 -3.057 18.720 1.00 95.75 110 ASP A CA 1
ATOM 868 C C . ASP A 1 110 ? -15.414 -2.346 17.646 1.00 95.75 110 ASP A C 1
ATOM 870 O O . ASP A 1 110 ? -15.069 -1.167 17.795 1.00 95.75 110 ASP A O 1
ATOM 874 N N . PHE A 1 111 ? -15.042 -3.043 16.564 1.00 98.06 111 PHE A N 1
ATOM 875 C CA . PHE A 1 111 ? -14.315 -2.445 15.447 1.00 98.06 111 PHE A CA 1
ATOM 876 C C . PHE A 1 111 ? -15.223 -1.522 14.618 1.00 98.06 111 PHE A C 1
ATOM 878 O O . PHE A 1 111 ? -16.192 -1.968 14.005 1.00 98.06 111 PHE A O 1
ATOM 885 N N . ASP A 1 112 ? -14.849 -0.243 14.506 1.00 97.19 112 ASP A N 1
ATOM 886 C CA . ASP A 1 112 ? -15.460 0.708 13.568 1.00 97.19 112 ASP A CA 1
ATOM 887 C C . ASP A 1 112 ? -14.436 1.135 12.504 1.00 97.19 112 ASP A C 1
ATOM 889 O O . ASP A 1 112 ? -13.390 1.723 12.801 1.00 97.19 112 ASP A O 1
ATOM 893 N N . LEU A 1 113 ? -14.757 0.864 11.234 1.00 96.62 113 LEU A N 1
ATOM 894 C CA . LEU A 1 113 ? -13.914 1.213 10.090 1.00 96.62 113 LEU A CA 1
ATOM 895 C C . LEU A 1 113 ? -13.692 2.729 9.962 1.00 96.62 113 LEU A C 1
ATOM 897 O O . LEU A 1 113 ? -12.610 3.155 9.554 1.00 96.62 113 LEU A O 1
ATOM 901 N N . ARG A 1 114 ? -14.690 3.547 10.316 1.00 96.38 114 ARG A N 1
ATOM 902 C CA . ARG A 1 114 ? -14.596 5.012 10.252 1.00 96.38 114 ARG A CA 1
ATOM 903 C C . ARG A 1 114 ? -13.595 5.525 11.273 1.00 96.38 114 ARG A C 1
ATOM 905 O O . ARG A 1 114 ? -12.739 6.324 10.914 1.00 96.38 114 ARG A O 1
ATOM 912 N N . GLU A 1 115 ? -13.645 5.013 12.503 1.00 97.19 115 GLU A N 1
ATOM 913 C CA . GLU A 1 115 ? -12.666 5.368 13.536 1.00 97.19 115 GLU A CA 1
ATOM 914 C C . GLU A 1 115 ? -11.247 4.945 13.138 1.00 97.19 115 GLU A C 1
ATOM 916 O O . GLU A 1 115 ? -10.293 5.699 13.333 1.00 97.19 115 GLU A O 1
ATOM 921 N N . PHE A 1 116 ? -11.098 3.764 12.527 1.00 97.50 116 PHE A N 1
ATOM 922 C CA . PHE A 1 116 ? -9.811 3.327 11.992 1.00 97.50 116 PHE A CA 1
ATOM 923 C C . PHE A 1 116 ? -9.289 4.294 10.914 1.00 97.50 116 PHE A C 1
ATOM 925 O O . PHE A 1 116 ? -8.116 4.668 10.934 1.00 97.50 116 PHE A O 1
ATOM 932 N N . HIS A 1 117 ? -10.137 4.743 9.981 1.00 97.06 117 HIS A N 1
ATOM 93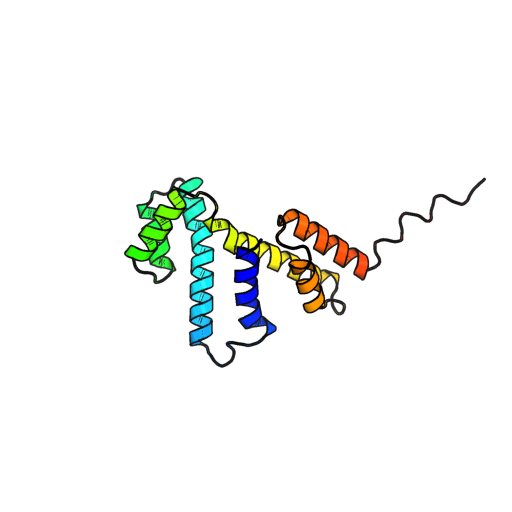3 C CA . HIS A 1 117 ? -9.740 5.724 8.961 1.00 97.06 117 HIS A CA 1
ATOM 934 C C . HIS A 1 117 ? -9.426 7.099 9.545 1.00 97.06 117 HIS A C 1
ATOM 936 O O . HIS A 1 117 ? -8.448 7.714 9.120 1.00 97.06 117 HIS A O 1
ATOM 942 N N . GLU A 1 118 ? -10.197 7.564 10.527 1.00 95.94 118 GLU A N 1
ATOM 943 C CA . GLU A 1 118 ? -9.909 8.801 11.258 1.00 95.94 118 GLU A CA 1
ATOM 944 C C . GLU A 1 118 ? -8.532 8.730 11.922 1.00 95.94 118 GLU A C 1
ATOM 946 O O . GLU A 1 118 ? -7.713 9.626 11.725 1.00 95.94 118 GLU A O 1
ATOM 951 N N . LEU A 1 119 ? -8.225 7.635 12.621 1.00 94.94 119 LEU A N 1
ATOM 952 C CA . LEU A 1 119 ? -6.919 7.423 13.245 1.00 94.94 119 LEU A CA 1
ATOM 953 C C . LEU A 1 119 ? -5.770 7.466 12.228 1.00 94.94 119 LEU A C 1
ATOM 955 O O . LEU A 1 119 ? -4.740 8.098 12.476 1.00 94.94 119 LEU A O 1
ATOM 959 N N . VAL A 1 120 ? -5.943 6.797 11.084 1.00 94.50 120 VAL A N 1
ATOM 960 C CA . VAL A 1 120 ? -4.923 6.739 10.029 1.00 94.50 120 VAL A CA 1
ATOM 961 C C . VAL A 1 120 ? -4.699 8.117 9.396 1.00 94.50 120 VAL A C 1
ATOM 963 O O . VAL A 1 120 ? -3.563 8.448 9.067 1.00 94.50 120 VAL A O 1
ATOM 966 N N . LEU A 1 121 ? -5.746 8.928 9.219 1.00 94.25 121 LEU A N 1
ATOM 967 C CA . LEU A 1 121 ? -5.677 10.192 8.476 1.00 94.25 121 LEU A CA 1
ATOM 968 C C . LEU A 1 121 ? -5.373 11.424 9.335 1.00 94.25 121 LEU A C 1
ATOM 970 O O . LEU A 1 121 ? -4.655 12.317 8.880 1.00 94.25 121 LEU A O 1
ATOM 974 N N . MET A 1 122 ? -5.913 11.502 10.552 1.00 89.50 122 MET A N 1
ATOM 975 C CA . MET A 1 122 ? -5.884 12.726 11.368 1.00 89.50 122 MET A CA 1
ATOM 976 C C . MET A 1 122 ? -4.478 13.109 11.839 1.00 89.50 122 MET A C 1
ATOM 978 O O . MET A 1 122 ? -4.199 14.287 12.049 1.00 89.50 122 MET A O 1
ATOM 982 N N . ASN A 1 123 ? -3.573 12.135 11.941 1.00 81.44 123 ASN A N 1
ATOM 983 C CA . ASN A 1 123 ? -2.179 12.359 12.329 1.00 81.44 123 ASN A CA 1
ATOM 984 C C . ASN A 1 123 ? -1.279 12.797 11.155 1.00 81.44 123 ASN A C 1
ATOM 986 O O . ASN A 1 123 ? -0.083 13.032 11.339 1.00 81.44 123 ASN A O 1
ATOM 990 N N . GLY A 1 124 ? -1.840 12.931 9.947 1.00 88.44 124 GLY A N 1
ATOM 991 C CA . GLY A 1 124 ? -1.093 13.267 8.740 1.00 88.44 124 GLY A CA 1
ATOM 992 C C . GLY A 1 124 ? -0.157 12.146 8.275 1.00 88.44 124 GLY A C 1
ATOM 993 O O . GLY A 1 124 ? -0.207 11.007 8.736 1.00 88.44 124 GLY A O 1
ATOM 994 N N . ALA A 1 125 ? 0.708 12.457 7.307 1.00 89.88 125 ALA A N 1
ATOM 995 C CA . ALA A 1 125 ? 1.648 11.474 6.780 1.00 89.88 125 ALA A CA 1
ATOM 996 C C . ALA A 1 125 ? 2.754 11.162 7.800 1.00 89.88 125 ALA A C 1
ATOM 998 O O . ALA A 1 125 ? 3.570 12.025 8.119 1.00 89.88 125 ALA A O 1
ATOM 999 N N . MET A 1 126 ? 2.822 9.905 8.244 1.00 92.69 126 MET A N 1
ATOM 1000 C CA . MET A 1 126 ? 3.793 9.450 9.243 1.00 92.69 126 MET A CA 1
ATOM 1001 C C . MET A 1 126 ? 4.520 8.156 8.823 1.00 92.69 126 MET A C 1
ATOM 1003 O O . MET A 1 126 ? 4.037 7.421 7.953 1.00 92.69 126 MET A O 1
ATOM 1007 N N . PRO A 1 127 ? 5.694 7.842 9.405 1.00 94.44 127 PRO A N 1
ATOM 1008 C CA . PRO A 1 127 ? 6.339 6.540 9.244 1.00 94.44 127 PRO A CA 1
ATOM 1009 C C . PRO A 1 127 ? 5.397 5.379 9.598 1.00 94.44 127 PRO A C 1
ATOM 1011 O O . PRO A 1 127 ? 4.663 5.449 10.579 1.00 94.44 127 PRO A O 1
ATOM 1014 N N . LEU A 1 128 ? 5.456 4.279 8.837 1.00 93.62 128 LEU A N 1
ATOM 1015 C CA . LEU A 1 128 ? 4.565 3.122 9.040 1.00 93.62 128 LEU A CA 1
ATOM 1016 C C . LEU A 1 128 ? 4.728 2.467 10.421 1.00 93.62 128 LEU A C 1
ATOM 1018 O O . LEU A 1 128 ? 3.768 1.911 10.938 1.00 93.62 128 LEU A O 1
ATOM 1022 N N . ALA A 1 129 ? 5.922 2.548 11.017 1.00 94.69 129 ALA A N 1
ATOM 1023 C CA . ALA A 1 129 ? 6.166 2.064 12.375 1.00 94.69 129 ALA A CA 1
ATOM 1024 C C . ALA A 1 129 ? 5.354 2.857 13.411 1.00 94.69 129 ALA A C 1
ATOM 1026 O O . ALA A 1 129 ? 4.629 2.257 14.195 1.00 94.69 129 ALA A O 1
ATOM 1027 N N . LEU A 1 130 ? 5.393 4.194 13.336 1.00 95.62 130 LEU A N 1
ATOM 1028 C CA . LEU A 1 130 ? 4.609 5.055 14.225 1.00 95.62 130 LEU A CA 1
ATOM 1029 C C . LEU A 1 130 ? 3.103 4.881 13.998 1.00 95.62 130 LEU A C 1
ATOM 1031 O O . LEU A 1 130 ? 2.346 4.842 14.956 1.00 95.62 130 LEU A O 1
ATOM 1035 N N . LEU A 1 131 ? 2.663 4.690 12.747 1.00 96.12 131 LEU A N 1
ATOM 1036 C CA . LEU A 1 131 ? 1.265 4.337 12.477 1.00 96.12 131 LEU A CA 1
ATOM 1037 C C . LEU A 1 131 ? 0.861 3.036 13.192 1.00 96.12 131 LEU A C 1
ATOM 1039 O O . LEU A 1 131 ? -0.241 2.938 13.725 1.00 96.12 131 LEU A O 1
ATOM 1043 N N . GLY A 1 132 ? 1.746 2.036 13.211 1.00 96.50 132 GLY A N 1
ATOM 1044 C CA . GLY A 1 132 ? 1.506 0.787 13.930 1.00 96.50 132 GLY A CA 1
ATOM 1045 C C . GLY A 1 132 ? 1.399 0.971 15.445 1.00 96.50 132 GLY A C 1
ATOM 1046 O O . GLY A 1 132 ? 0.544 0.345 16.075 1.00 96.50 132 GLY A O 1
ATOM 1047 N N . GLU A 1 133 ? 2.213 1.855 16.022 1.00 96.62 133 GLU A N 1
ATOM 1048 C CA . GLU A 1 133 ? 2.127 2.234 17.438 1.00 96.62 133 GLU A CA 1
ATOM 1049 C C . GLU A 1 133 ? 0.790 2.924 17.748 1.00 96.62 133 GLU A C 1
ATOM 1051 O O . GLU A 1 133 ? 0.100 2.518 18.681 1.00 96.62 133 GLU A O 1
ATOM 1056 N N . GLU A 1 134 ? 0.363 3.881 16.920 1.00 96.38 134 GLU A N 1
ATOM 1057 C CA . GLU A 1 134 ? -0.917 4.584 17.087 1.00 96.38 134 GLU A CA 1
ATOM 1058 C C . GLU A 1 134 ? -2.127 3.642 17.022 1.00 96.38 134 GLU A C 1
ATOM 1060 O O . GLU A 1 134 ? -3.023 3.719 17.868 1.00 96.38 134 GLU A O 1
ATOM 1065 N N . VAL A 1 135 ? -2.136 2.701 16.069 1.00 96.94 135 VAL A N 1
ATOM 1066 C CA . VAL A 1 135 ? -3.177 1.660 15.982 1.00 96.94 135 VAL A CA 1
ATOM 1067 C C . VAL A 1 135 ? -3.172 0.778 17.228 1.00 96.94 135 VAL A C 1
ATOM 1069 O O . VAL A 1 135 ? -4.231 0.513 17.794 1.00 96.94 135 VAL A O 1
ATOM 1072 N N . SER A 1 136 ? -1.994 0.372 17.703 1.00 97.00 136 SER A N 1
ATOM 1073 C CA . SER A 1 136 ? -1.870 -0.454 18.909 1.00 97.00 136 SER A CA 1
ATOM 1074 C C . SER A 1 136 ? -2.371 0.277 20.160 1.00 97.00 136 SER A C 1
ATOM 1076 O O . SER A 1 136 ? -3.097 -0.303 20.969 1.00 97.00 136 SER A O 1
ATOM 1078 N N . HIS A 1 137 ? -2.039 1.562 20.316 1.00 96.12 137 HIS A N 1
ATOM 1079 C CA . HIS A 1 137 ? -2.544 2.392 21.411 1.00 96.12 137 HIS A CA 1
ATOM 1080 C C . HIS A 1 137 ? -4.066 2.564 21.342 1.00 96.12 137 HIS A C 1
ATOM 1082 O O . HIS A 1 137 ? -4.747 2.438 22.358 1.00 96.12 137 HIS A O 1
ATOM 1088 N N . TRP A 1 138 ? -4.624 2.813 20.155 1.00 96.62 138 TRP A N 1
ATOM 1089 C CA . TRP A 1 138 ? -6.074 2.916 19.977 1.00 96.62 138 TRP A CA 1
ATOM 1090 C C . TRP A 1 138 ? -6.804 1.617 20.350 1.00 96.62 138 TRP A C 1
ATOM 1092 O O . TRP A 1 138 ? -7.777 1.676 21.105 1.00 96.62 138 TRP A O 1
ATOM 1102 N N . ILE A 1 139 ? -6.292 0.453 19.930 1.00 97.38 139 ILE A N 1
ATOM 1103 C CA . ILE A 1 139 ? -6.836 -0.859 20.321 1.00 97.38 139 ILE A CA 1
ATOM 1104 C C . ILE A 1 139 ? -6.786 -1.037 21.846 1.00 97.38 139 ILE A C 1
ATOM 1106 O O . ILE A 1 139 ? -7.791 -1.383 22.467 1.00 97.38 139 ILE A O 1
ATOM 1110 N N . ASN A 1 140 ? -5.643 -0.756 22.482 1.00 96.62 140 ASN A N 1
ATOM 1111 C CA . ASN A 1 140 ? -5.491 -0.907 23.933 1.00 96.62 140 ASN A CA 1
ATOM 1112 C C . ASN A 1 140 ? -6.444 -0.004 24.729 1.00 96.62 140 ASN A C 1
ATOM 1114 O O . ASN A 1 140 ? -6.985 -0.446 25.748 1.00 96.62 140 ASN A O 1
ATOM 1118 N N . ARG A 1 141 ? -6.690 1.225 24.254 1.00 94.81 141 ARG A N 1
ATOM 1119 C CA . ARG A 1 141 ? -7.692 2.130 24.836 1.00 94.81 141 ARG A CA 1
ATOM 1120 C C . ARG A 1 141 ? -9.104 1.564 24.729 1.00 94.81 141 ARG A C 1
ATOM 1122 O O . ARG A 1 141 ? -9.826 1.580 25.722 1.00 94.81 141 ARG A O 1
ATOM 1129 N N . LYS A 1 142 ? -9.482 1.037 23.561 1.00 94.19 142 LYS A N 1
ATOM 1130 C CA . LYS A 1 142 ? -10.809 0.444 23.317 1.00 94.19 142 LYS A CA 1
ATOM 1131 C C . LYS A 1 142 ? -11.071 -0.790 24.184 1.00 94.19 142 LYS A C 1
ATOM 1133 O O . LYS A 1 142 ? -12.146 -0.901 24.755 1.00 94.19 142 LYS A O 1
ATOM 1138 N N . ILE A 1 143 ? -10.071 -1.656 24.361 1.00 92.81 143 ILE A N 1
ATOM 1139 C CA . ILE A 1 143 ? -10.181 -2.877 25.186 1.00 92.81 143 ILE A CA 1
ATOM 1140 C C . ILE A 1 143 ? -10.011 -2.568 26.694 1.00 92.81 143 ILE A C 1
ATOM 1142 O O . ILE A 1 143 ? -10.159 -3.443 27.544 1.00 92.81 143 ILE A O 1
ATOM 1146 N N . GLY A 1 144 ? -9.694 -1.323 27.070 1.00 85.56 144 GLY A N 1
ATOM 1147 C CA . GLY A 1 144 ? -9.510 -0.930 28.472 1.00 85.56 144 GLY A CA 1
ATOM 1148 C C . GLY A 1 144 ? -8.230 -1.479 29.117 1.00 85.56 144 GLY A C 1
ATOM 1149 O O . GLY A 1 144 ? -8.133 -1.544 30.343 1.00 85.56 144 GLY A O 1
ATOM 1150 N N . ARG A 1 145 ? -7.218 -1.853 28.319 1.00 68.81 145 ARG A N 1
ATOM 1151 C CA . ARG A 1 145 ? -5.943 -2.418 28.813 1.00 68.81 145 ARG A CA 1
ATOM 1152 C C . ARG A 1 145 ? -5.022 -1.383 29.485 1.00 68.81 145 ARG A C 1
ATOM 1154 O O . ARG A 1 145 ? -3.999 -1.760 30.046 1.00 68.81 145 ARG A O 1
ATOM 1161 N N . GLU A 1 146 ? -5.378 -0.097 29.492 1.00 56.84 146 GLU A N 1
ATOM 1162 C CA . GLU A 1 146 ? -4.524 0.982 30.022 1.00 56.84 146 GLU A CA 1
ATOM 1163 C C . GLU A 1 146 ? -4.662 1.268 31.537 1.00 56.84 146 GLU A C 1
ATOM 1165 O O . GLU A 1 146 ? -3.941 2.119 32.049 1.00 56.84 146 GLU A O 1
ATOM 1170 N N . HIS A 1 147 ? -5.506 0.559 32.305 1.00 46.69 147 HIS A N 1
ATOM 1171 C CA . HIS A 1 147 ? -5.799 0.933 33.709 1.00 46.69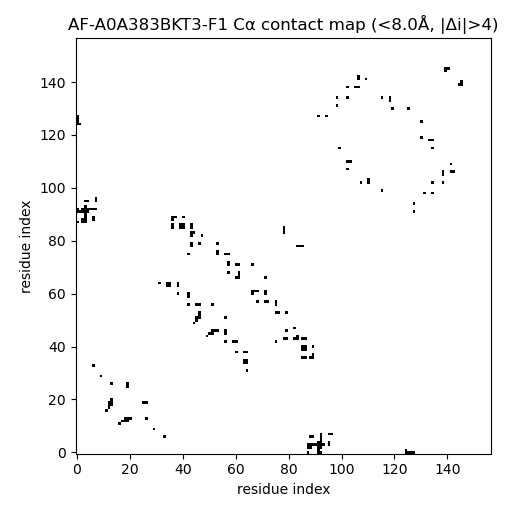 147 HIS A CA 1
ATOM 1172 C C . HIS A 1 147 ? -5.414 -0.062 34.825 1.00 46.69 147 HIS A C 1
ATOM 1174 O O . HIS A 1 147 ? -5.810 0.134 35.973 1.00 46.69 147 HIS A O 1
ATOM 1180 N N . SER A 1 148 ? -4.599 -1.094 34.571 1.00 44.56 148 SER A N 1
ATOM 1181 C CA . SER A 1 148 ? -4.235 -2.072 35.626 1.00 44.56 148 SER A CA 1
ATOM 1182 C C . SER A 1 148 ? -2.848 -1.893 36.265 1.00 44.56 148 SER A C 1
ATOM 1184 O O . SER A 1 148 ? -2.525 -2.613 37.206 1.00 44.56 148 SER A O 1
ATOM 1186 N N . ALA A 1 149 ? -2.024 -0.932 35.829 1.00 46.53 149 ALA A N 1
ATOM 1187 C CA . ALA A 1 149 ? -0.633 -0.816 36.297 1.00 46.53 149 ALA A CA 1
ATOM 1188 C C . ALA A 1 149 ? -0.380 0.202 37.435 1.00 46.53 149 ALA A C 1
ATOM 1190 O O . ALA A 1 149 ? 0.759 0.326 37.881 1.00 46.53 149 ALA A O 1
ATOM 1191 N N . GLN A 1 150 ? -1.395 0.924 37.934 1.00 44.16 150 GLN A N 1
ATOM 1192 C CA . GLN A 1 150 ? -1.192 1.995 38.935 1.00 44.16 150 GLN A CA 1
ATOM 1193 C C . GLN A 1 150 ? -1.883 1.796 40.299 1.00 44.16 150 GLN A C 1
ATOM 1195 O O . GLN A 1 150 ? -1.728 2.644 41.172 1.00 44.16 150 GLN A O 1
ATOM 1200 N N . LEU A 1 151 ? -2.561 0.669 40.558 1.00 46.00 151 LEU A N 1
ATOM 1201 C CA . LEU A 1 151 ? -3.302 0.460 41.821 1.00 46.00 151 LEU A CA 1
ATOM 1202 C C . LEU A 1 151 ? -2.640 -0.476 42.857 1.00 46.00 151 LEU A C 1
ATOM 1204 O O . LEU A 1 151 ? -3.253 -0.777 43.874 1.00 46.00 151 LEU A O 1
ATOM 1208 N N . THR A 1 152 ? -1.378 -0.888 42.687 1.00 49.19 152 THR A N 1
ATOM 1209 C CA . THR A 1 152 ? -0.669 -1.763 43.658 1.00 49.19 152 THR A CA 1
ATOM 1210 C C . THR A 1 152 ? 0.478 -1.101 44.435 1.00 49.19 152 THR A C 1
ATOM 1212 O O . THR A 1 152 ? 1.281 -1.796 45.052 1.00 49.19 152 THR A O 1
ATOM 1215 N N . LYS A 1 153 ? 0.562 0.238 44.483 1.00 51.84 153 LYS A N 1
ATOM 1216 C CA . LYS A 1 153 ? 1.557 0.959 45.315 1.00 51.84 153 LYS A CA 1
ATOM 1217 C C . LYS A 1 153 ? 0.942 1.935 46.325 1.00 51.84 153 LYS A C 1
ATOM 1219 O O . LYS A 1 153 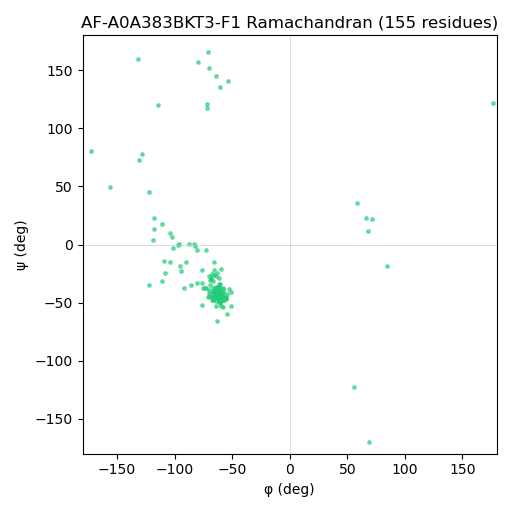? 1.417 3.054 46.478 1.00 51.84 153 LYS A O 1
ATOM 1224 N N . GLY A 1 154 ? -0.102 1.513 47.034 1.00 50.62 154 GLY A N 1
ATOM 1225 C CA . GLY A 1 154 ? -0.747 2.362 48.040 1.00 50.62 154 GLY A CA 1
ATOM 1226 C C . GLY A 1 154 ? -1.502 1.596 49.116 1.00 50.62 154 GLY A C 1
ATOM 1227 O O . GLY A 1 154 ? -2.658 1.907 49.373 1.00 50.62 154 GLY A O 1
ATOM 1228 N N . GLY A 1 155 ? -0.888 0.584 49.730 1.00 45.94 155 GLY A N 1
ATOM 1229 C CA . GLY A 1 155 ? -1.528 -0.112 50.843 1.00 45.94 155 GLY A CA 1
ATOM 1230 C C . GLY A 1 155 ? -0.632 -1.117 51.546 1.00 45.94 155 GLY A C 1
ATOM 1231 O O . GLY A 1 155 ? -0.758 -2.305 51.285 1.00 45.94 155 GLY A O 1
ATOM 1232 N N . SER A 1 156 ? 0.238 -0.637 52.440 1.00 45.97 156 SER A N 1
ATOM 1233 C CA . SER A 1 156 ? 0.677 -1.364 53.643 1.00 45.97 156 SER A CA 1
ATOM 1234 C C . SER A 1 156 ? 1.741 -0.569 54.407 1.00 45.97 156 SER A C 1
ATOM 1236 O O . SER A 1 156 ? 2.821 -0.347 53.856 1.00 45.97 156 SER A O 1
ATOM 1238 N N . GLY A 1 157 ? 1.461 -0.261 55.679 1.00 40.06 157 GLY A N 1
ATOM 1239 C CA . GLY A 1 157 ? 2.470 -0.011 56.719 1.00 40.06 157 GLY A CA 1
ATOM 1240 C C . GLY A 1 157 ? 2.577 1.422 57.193 1.00 40.06 157 GLY A C 1
ATOM 1241 O O . GLY A 1 157 ? 3.427 2.139 56.630 1.00 40.06 157 GLY A O 1
#

Organism: NCBI:txid408172

Secondary structure (DSSP, 8-state):
-HHHHHHHHHHHHHHTS-TTSS-HHHHHHHHHHHHHHHHHHHHHHHHHTS---HHHHHHHHHHHH---HHHHHHHHHHHHHSTTGGGHHHHHHHHHHHHHHHHHHHHGGG--HHHHHHHHHHT-S--HHHHHHHHHHHHHHHTTTTSSSSSSSS---